Protein AF-A0A9W8N7T9-F1 (afdb_monomer)

Solvent-accessible surface area (backbone atoms only — not comparable to full-atom values): 6968 Å² total; per-residue (Å²): 115,70,68,62,54,51,52,51,51,53,50,52,51,54,52,50,51,52,52,50,54,53,49,52,52,49,52,52,49,51,53,51,54,50,51,54,49,52,32,62,75,71,70,49,92,72,54,72,66,61,55,46,54,58,46,54,54,52,53,50,55,47,54,55,50,61,76,76,42,95,83,67,79,89,73,76,68,66,77,74,69,79,65,47,13,83,79,77,64,46,65,94,48,46,56,94,71,48,88,70,82,80,78,78,83,80,78,76,87,78,136

Foldseek 3Di:
DVVVVVVVVVVVVVVVVVVVVVVVVVVVVVLVVLLVVVCVVVVHDDDPVRSVVVVVVVVVVVVVCVVVPPDDDPPPPPPPPADAEPVPRHHDDYVVPDPDDPPPDPPDDDD

Sequence (111 aa):
MAKGMQVMAHQMTLMREELHTLREANQALAKRRRAKRSRVQLGGALTIKESQALRDEKDKGKRLATEEGENGGPSKRKAMGDRHCRNCGKAGHNSRTCGVVIELGSELDSD

pLDDT: mean 78.16, std 15.78, range [44.19, 98.25]

InterPro domains:
  IPR001878 Zinc finger, CCHC-type [PS50158] (85-98)
  IPR036875 Zinc finger, CCHC-type superfamily [SSF57756] (67-99)

Mean predicted aligned error: 17.78 Å

Nearest PDB structures (foldseek):
  1aaf-assembly1_A  TM=3.976E-01  e=7.458E-01  HIV-1 M:B_MN

Radius of gyration: 28.18 Å; Cα contacts (8 Å, |Δi|>4): 32; chains: 1; bounding box: 54×45×87 Å

Organism: NCBI:txid114810

Secondary structure (DSSP, 8-state):
-HHHHHHHHHHHHHHHHHHHHHHHHHHHHHHHHHHHHHHHHHTSPPPHHHHHHHHHHHHHHHHHHHHS-TT------------B-TTT--BSS-GGG--------------

Structure (mmCIF, N/CA/C/O backbone):
data_AF-A0A9W8N7T9-F1
#
_entry.id   AF-A0A9W8N7T9-F1
#
loop_
_atom_site.group_PDB
_atom_site.id
_atom_site.type_symbol
_atom_site.label_atom_id
_atom_site.label_alt_id
_atom_site.label_comp_id
_atom_site.label_asym_id
_atom_site.label_entity_id
_atom_site.label_seq_id
_atom_site.pdbx_PDB_ins_code
_atom_site.Cartn_x
_atom_site.Cartn_y
_atom_site.Cartn_z
_atom_site.occupancy
_atom_site.B_iso_or_equiv
_atom_site.auth_seq_id
_atom_site.auth_comp_id
_atom_site.auth_asym_id
_atom_site.auth_atom_id
_atom_site.pdbx_PDB_model_num
ATOM 1 N N . MET A 1 1 ? 26.734 -0.396 -32.327 1.00 65.81 1 MET A N 1
ATOM 2 C CA . MET A 1 1 ? 26.466 0.314 -31.055 1.00 65.81 1 MET A CA 1
ATOM 3 C C . MET A 1 1 ? 25.003 0.744 -30.889 1.00 65.81 1 MET A C 1
ATOM 5 O O . MET A 1 1 ? 24.414 0.401 -29.875 1.00 65.81 1 MET A O 1
ATOM 9 N N . ALA A 1 2 ? 24.370 1.404 -31.870 1.00 81.44 2 ALA A N 1
ATOM 10 C CA . ALA A 1 2 ? 23.022 1.982 -31.711 1.00 81.44 2 ALA A CA 1
ATOM 11 C C . ALA A 1 2 ? 21.890 0.990 -31.339 1.00 81.44 2 ALA A C 1
ATOM 13 O O . ALA A 1 2 ? 21.085 1.280 -30.459 1.00 81.44 2 ALA A O 1
ATOM 14 N N . LYS A 1 3 ? 21.848 -0.209 -31.942 1.00 87.94 3 LYS A N 1
ATOM 15 C CA . LYS A 1 3 ? 20.796 -1.214 -31.662 1.00 87.94 3 LYS A CA 1
ATOM 16 C C . LYS A 1 3 ? 20.828 -1.743 -30.221 1.00 87.94 3 LYS A C 1
ATOM 18 O O . LYS A 1 3 ? 19.780 -1.967 -29.631 1.00 87.94 3 LYS A O 1
ATOM 23 N N . GLY A 1 4 ? 22.018 -1.896 -29.636 1.00 90.69 4 GLY A N 1
ATOM 24 C CA . GLY A 1 4 ? 22.160 -2.325 -28.239 1.00 90.69 4 GLY A CA 1
ATOM 25 C C . GLY A 1 4 ? 21.613 -1.284 -27.259 1.00 90.69 4 GLY A C 1
ATOM 26 O O . GLY A 1 4 ? 20.909 -1.633 -26.318 1.00 90.69 4 GLY A O 1
ATOM 27 N N . MET A 1 5 ? 21.851 0.004 -27.531 1.00 94.00 5 MET A N 1
ATOM 28 C CA . MET A 1 5 ? 21.273 1.100 -26.743 1.00 94.00 5 MET A CA 1
ATOM 29 C C . MET A 1 5 ? 19.746 1.133 -26.851 1.00 94.00 5 MET A C 1
ATOM 31 O O . MET A 1 5 ? 19.074 1.365 -25.852 1.00 94.00 5 MET A O 1
ATOM 35 N N . GLN A 1 6 ? 19.195 0.849 -28.033 1.00 92.56 6 GLN A N 1
ATOM 36 C CA . GLN A 1 6 ? 17.748 0.786 -28.242 1.00 92.56 6 GLN A CA 1
ATOM 37 C C . GLN A 1 6 ? 17.091 -0.345 -27.436 1.00 92.56 6 GLN A C 1
ATOM 39 O O . GLN A 1 6 ? 16.061 -0.127 -26.800 1.00 92.56 6 GLN A O 1
ATOM 44 N N . VAL A 1 7 ? 17.709 -1.531 -27.402 1.00 95.38 7 VAL A N 1
ATOM 45 C CA . VAL A 1 7 ? 17.225 -2.664 -26.594 1.00 95.38 7 VAL A CA 1
ATOM 46 C C . VAL A 1 7 ? 17.282 -2.337 -25.100 1.00 95.38 7 VAL A C 1
ATOM 48 O O . VAL A 1 7 ? 16.301 -2.557 -24.393 1.00 95.38 7 VAL A O 1
ATOM 51 N N . MET A 1 8 ? 18.384 -1.748 -24.623 1.00 95.69 8 MET A N 1
ATOM 52 C CA . MET A 1 8 ? 18.498 -1.329 -23.222 1.00 95.69 8 MET A CA 1
ATOM 53 C C . MET A 1 8 ? 17.473 -0.251 -22.859 1.00 95.69 8 MET A C 1
ATOM 55 O O . MET A 1 8 ? 16.859 -0.332 -21.801 1.00 95.69 8 MET A O 1
ATOM 59 N N . ALA A 1 9 ? 17.236 0.728 -23.735 1.00 94.88 9 ALA A N 1
ATOM 60 C CA . ALA A 1 9 ? 16.233 1.765 -23.504 1.00 94.88 9 ALA A CA 1
ATOM 61 C C . ALA A 1 9 ? 14.824 1.170 -23.363 1.00 94.88 9 ALA A C 1
ATOM 63 O O . ALA A 1 9 ? 14.101 1.538 -22.440 1.00 94.88 9 ALA A O 1
ATOM 64 N N . HIS A 1 10 ? 14.466 0.210 -24.221 1.00 95.81 10 HIS A N 1
ATOM 65 C CA . HIS A 1 10 ? 13.187 -0.492 -24.136 1.00 95.81 10 HIS A CA 1
ATOM 66 C C . HIS A 1 10 ? 13.061 -1.328 -22.852 1.00 95.81 10 HIS A C 1
ATOM 68 O O . HIS A 1 10 ? 12.039 -1.287 -22.171 1.00 95.81 10 HIS A O 1
ATOM 74 N N . GLN A 1 11 ? 14.118 -2.035 -22.452 1.00 97.00 11 GLN A N 1
ATOM 75 C CA . GLN A 1 11 ? 14.120 -2.752 -21.174 1.00 97.00 11 GLN A CA 1
ATOM 76 C C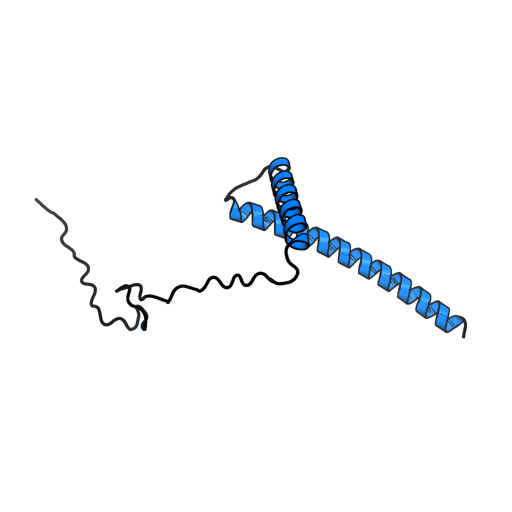 . GLN A 1 11 ? 13.977 -1.787 -19.992 1.00 97.00 11 GLN A C 1
ATOM 78 O O . GLN A 1 11 ? 13.190 -2.034 -19.085 1.00 97.00 11 GLN A O 1
ATOM 83 N N . MET A 1 12 ? 14.668 -0.645 -20.012 1.00 97.50 12 MET A N 1
ATOM 84 C CA . MET A 1 12 ? 14.544 0.367 -18.963 1.00 97.50 12 MET A CA 1
ATOM 85 C C . MET A 1 12 ? 13.133 0.950 -18.861 1.00 97.50 12 MET A C 1
ATOM 87 O O . MET A 1 12 ? 12.712 1.279 -17.753 1.00 97.50 12 MET A O 1
ATOM 91 N N . THR A 1 13 ? 12.397 1.101 -19.966 1.00 97.19 13 THR A N 1
ATOM 92 C CA . THR A 1 13 ? 10.999 1.557 -19.905 1.00 97.19 13 THR A CA 1
ATOM 93 C C . THR A 1 13 ? 10.105 0.511 -19.254 1.00 97.19 13 THR A C 1
ATOM 95 O O . THR A 1 13 ? 9.411 0.850 -18.299 1.00 97.19 13 THR A O 1
ATOM 98 N N . LEU A 1 14 ? 10.212 -0.758 -19.668 1.00 98.12 14 LEU A N 1
ATOM 99 C CA . LEU A 1 14 ? 9.442 -1.858 -19.072 1.00 98.12 14 LEU A CA 1
ATOM 100 C C . LEU A 1 14 ? 9.725 -1.986 -17.568 1.00 98.12 14 LEU A C 1
ATOM 102 O O . LEU A 1 14 ? 8.812 -1.991 -16.748 1.00 98.12 14 LEU A O 1
ATOM 106 N N . MET A 1 15 ? 11.004 -1.962 -17.185 1.00 97.94 15 MET A N 1
ATOM 107 C CA . MET A 1 15 ? 11.410 -2.023 -15.779 1.00 97.94 15 MET A CA 1
ATOM 108 C C . MET A 1 15 ? 10.874 -0.836 -14.966 1.00 97.94 15 MET A C 1
ATOM 110 O O . MET A 1 15 ? 10.503 -0.994 -13.803 1.00 97.94 15 MET A O 1
ATOM 114 N N . ARG A 1 16 ? 10.824 0.375 -15.539 1.00 97.88 16 ARG A N 1
ATOM 115 C CA . ARG A 1 16 ? 10.252 1.546 -14.850 1.00 97.88 16 ARG A CA 1
ATOM 116 C C . ARG A 1 16 ? 8.750 1.400 -14.627 1.00 97.88 16 ARG A C 1
ATOM 118 O O . ARG A 1 16 ? 8.278 1.774 -13.554 1.00 97.88 16 ARG A O 1
ATOM 125 N N . GLU A 1 17 ? 8.023 0.865 -15.600 1.00 97.94 17 GLU A N 1
ATOM 126 C CA . GLU A 1 17 ? 6.587 0.597 -15.482 1.00 97.94 17 GLU A CA 1
ATOM 127 C C . GLU A 1 17 ? 6.308 -0.461 -14.407 1.00 97.94 17 GLU A C 1
ATOM 129 O O . GLU A 1 17 ? 5.487 -0.242 -13.512 1.00 97.94 17 GLU A O 1
ATOM 134 N N . GLU A 1 18 ? 7.058 -1.563 -14.400 1.00 97.25 18 GLU A N 1
ATOM 135 C CA . GLU A 1 18 ? 6.974 -2.582 -13.347 1.00 97.25 18 GLU A CA 1
ATOM 136 C C . GLU A 1 18 ? 7.280 -1.998 -11.962 1.00 97.25 18 GLU A C 1
ATOM 138 O O . GLU A 1 18 ? 6.554 -2.230 -10.996 1.00 97.25 18 GLU A O 1
ATOM 143 N N . LEU A 1 19 ? 8.314 -1.162 -11.843 1.00 98.25 19 LEU A N 1
ATOM 144 C CA . LEU A 1 19 ? 8.622 -0.490 -10.580 1.00 98.25 19 LEU A CA 1
ATOM 145 C C . LEU A 1 19 ? 7.499 0.448 -10.130 1.00 98.25 19 LEU A C 1
ATOM 147 O O . LEU A 1 19 ? 7.225 0.534 -8.929 1.00 98.25 19 LEU A O 1
ATOM 151 N N . HIS A 1 20 ? 6.862 1.162 -11.058 1.00 97.56 20 HIS A N 1
ATOM 152 C CA . HIS A 1 20 ? 5.731 2.030 -10.749 1.00 97.56 20 HIS A CA 1
ATOM 153 C C . HIS A 1 20 ? 4.553 1.217 -10.207 1.00 97.56 20 HIS A C 1
ATOM 155 O O . HIS A 1 20 ? 4.095 1.462 -9.089 1.00 97.56 20 HIS A O 1
ATOM 161 N N . THR A 1 21 ? 4.139 0.183 -10.939 1.00 97.38 21 THR A N 1
ATOM 162 C CA . THR A 1 21 ? 3.023 -0.689 -10.545 1.00 97.38 21 THR A CA 1
ATOM 163 C C . THR A 1 21 ? 3.282 -1.385 -9.207 1.00 97.38 21 THR A C 1
ATOM 165 O O . THR A 1 21 ? 2.421 -1.381 -8.323 1.00 97.38 21 THR A O 1
ATOM 168 N N . LEU A 1 22 ? 4.495 -1.905 -8.984 1.00 97.94 22 LEU A N 1
ATOM 169 C CA . LEU A 1 22 ? 4.882 -2.517 -7.710 1.00 97.94 22 LEU A CA 1
ATOM 170 C C . LEU A 1 22 ? 4.850 -1.517 -6.550 1.00 97.94 22 LEU A C 1
ATOM 172 O O . LEU A 1 22 ? 4.442 -1.869 -5.438 1.00 97.94 22 LEU A O 1
ATOM 176 N N . ARG A 1 23 ? 5.271 -0.267 -6.771 1.00 97.12 23 ARG A N 1
ATOM 177 C CA . ARG A 1 23 ? 5.206 0.786 -5.745 1.00 97.12 23 ARG A CA 1
ATOM 178 C C . ARG A 1 23 ? 3.764 1.123 -5.392 1.00 97.12 23 ARG A C 1
ATOM 180 O O . ARG A 1 23 ? 3.446 1.181 -4.203 1.00 97.12 23 ARG A O 1
ATOM 187 N N . GLU A 1 24 ? 2.893 1.294 -6.378 1.00 97.25 24 GLU A N 1
ATOM 188 C CA . GLU A 1 24 ? 1.472 1.573 -6.152 1.00 97.25 24 GLU A CA 1
ATOM 189 C C . GLU A 1 24 ? 0.777 0.431 -5.408 1.00 97.25 24 GLU A C 1
ATOM 191 O O . GLU A 1 24 ? 0.119 0.658 -4.387 1.00 97.25 24 GLU A O 1
ATOM 196 N N . ALA A 1 25 ? 0.998 -0.811 -5.847 1.00 96.06 25 ALA A N 1
ATOM 197 C CA . ALA A 1 25 ? 0.460 -1.999 -5.193 1.00 96.06 25 ALA A CA 1
ATOM 198 C C . ALA A 1 25 ? 0.927 -2.097 -3.732 1.00 96.06 25 ALA A C 1
ATOM 200 O O . ALA A 1 25 ? 0.122 -2.333 -2.825 1.00 96.06 25 ALA A O 1
ATOM 201 N N . ASN A 1 26 ? 2.210 -1.839 -3.466 1.00 97.44 26 ASN A N 1
ATOM 202 C CA . ASN A 1 26 ? 2.746 -1.825 -2.107 1.00 97.44 26 ASN A CA 1
ATOM 203 C C . ASN A 1 26 ? 2.158 -0.698 -1.249 1.00 97.44 26 ASN A C 1
ATOM 205 O O . ASN A 1 26 ? 1.831 -0.929 -0.081 1.00 97.44 26 ASN A O 1
ATOM 209 N N . GLN A 1 27 ? 1.970 0.504 -1.799 1.00 94.88 27 GLN A N 1
ATOM 210 C CA . GLN A 1 27 ? 1.314 1.602 -1.085 1.00 94.88 27 GLN A CA 1
ATOM 211 C C . GLN A 1 27 ? -0.142 1.259 -0.746 1.00 94.88 27 GLN A C 1
ATOM 213 O O . GLN A 1 27 ? -0.580 1.476 0.390 1.00 94.88 27 GLN A O 1
ATOM 218 N N . ALA A 1 28 ? -0.888 0.678 -1.688 1.00 94.38 28 ALA A N 1
ATOM 219 C CA . ALA A 1 28 ? -2.260 0.227 -1.475 1.00 94.38 28 ALA A CA 1
ATOM 220 C C . ALA A 1 28 ? -2.335 -0.872 -0.398 1.00 94.38 28 ALA A C 1
ATOM 222 O O . ALA A 1 28 ? -3.130 -0.775 0.546 1.00 94.38 28 ALA A O 1
ATOM 223 N N . LEU A 1 29 ? -1.451 -1.873 -0.463 1.00 95.06 29 LEU A N 1
ATOM 224 C CA . LEU A 1 29 ? -1.336 -2.925 0.550 1.00 95.06 29 LEU A CA 1
ATOM 225 C C . LEU A 1 29 ? -0.980 -2.359 1.927 1.00 95.06 29 LEU A C 1
ATOM 227 O O . LEU A 1 29 ? -1.590 -2.747 2.927 1.00 95.06 29 LEU A O 1
ATOM 231 N N . ALA A 1 30 ? -0.036 -1.420 2.005 1.00 90.19 30 ALA A N 1
ATOM 232 C CA . ALA A 1 30 ? 0.339 -0.766 3.253 1.00 90.19 30 ALA A CA 1
ATOM 233 C C . ALA A 1 30 ? -0.844 0.006 3.859 1.00 90.19 30 ALA A C 1
ATOM 235 O O . ALA A 1 30 ? -1.125 -0.148 5.052 1.00 90.19 30 ALA A O 1
ATOM 236 N N . LYS A 1 31 ? -1.590 0.772 3.048 1.00 89.69 31 LYS A N 1
ATOM 237 C CA . LYS A 1 31 ? -2.822 1.464 3.470 1.00 89.69 31 LYS A CA 1
ATOM 238 C C . LYS A 1 31 ? -3.860 0.472 4.010 1.00 89.69 31 LYS A C 1
ATOM 240 O O . LYS A 1 31 ? -4.401 0.688 5.097 1.00 89.69 31 LYS A O 1
ATOM 245 N N . ARG A 1 32 ? -4.088 -0.651 3.317 1.00 87.50 32 ARG A N 1
ATOM 246 C CA . ARG A 1 32 ? -5.025 -1.708 3.746 1.00 87.50 32 ARG A CA 1
ATOM 247 C C . ARG A 1 32 ? -4.598 -2.365 5.060 1.00 87.50 32 ARG A C 1
ATOM 249 O O . ARG A 1 32 ? -5.414 -2.506 5.971 1.00 87.50 32 ARG A O 1
ATOM 256 N N . ARG A 1 33 ? -3.318 -2.731 5.193 1.00 89.38 33 ARG A N 1
ATOM 257 C CA . ARG A 1 33 ? -2.756 -3.316 6.425 1.00 89.38 33 ARG A CA 1
ATOM 258 C C . ARG A 1 33 ? -2.887 -2.355 7.608 1.00 89.38 33 ARG A C 1
ATOM 260 O O . ARG A 1 33 ? -3.289 -2.783 8.688 1.00 89.38 33 ARG A O 1
ATOM 267 N N . ARG A 1 34 ? -2.613 -1.058 7.405 1.00 83.12 34 ARG A N 1
ATOM 268 C CA . ARG A 1 34 ? -2.822 -0.016 8.427 1.00 83.12 34 ARG A CA 1
ATOM 269 C C . ARG A 1 34 ? -4.294 0.074 8.843 1.00 83.12 34 ARG A C 1
ATOM 271 O O . ARG A 1 34 ? -4.561 0.063 10.038 1.00 83.12 34 ARG A O 1
ATOM 278 N N . ALA A 1 35 ? -5.232 0.081 7.889 1.00 83.44 35 ALA A N 1
ATOM 279 C CA . ALA A 1 35 ? -6.674 0.083 8.173 1.00 83.44 35 ALA A CA 1
ATOM 280 C C . ALA A 1 35 ? -7.093 -1.107 9.052 1.00 83.44 35 ALA A C 1
ATOM 282 O O . ALA A 1 35 ? -7.715 -0.922 10.095 1.00 83.44 35 ALA A O 1
ATOM 283 N N . LYS A 1 36 ? -6.693 -2.326 8.659 1.00 84.31 36 LYS A N 1
ATOM 284 C CA . LYS A 1 36 ? -6.994 -3.552 9.413 1.00 84.31 36 LYS A CA 1
ATOM 285 C C . LYS A 1 36 ? -6.408 -3.495 10.823 1.00 84.31 36 LYS A C 1
ATOM 287 O O . LYS A 1 36 ? -7.089 -3.858 11.775 1.00 84.31 36 LYS A O 1
ATOM 292 N N . ARG A 1 37 ? -5.170 -3.010 10.967 1.00 83.88 37 ARG A N 1
ATOM 293 C CA . ARG A 1 37 ? -4.523 -2.860 12.275 1.00 83.88 37 ARG A CA 1
ATOM 294 C C . ARG A 1 37 ? -5.285 -1.893 13.182 1.00 83.88 37 ARG A C 1
ATOM 296 O O . ARG A 1 37 ? -5.537 -2.261 14.321 1.00 83.88 37 ARG A O 1
ATOM 303 N N . SER A 1 38 ? -5.659 -0.707 12.696 1.00 81.44 38 SER A N 1
ATOM 304 C CA . SER A 1 38 ? -6.433 0.258 13.494 1.00 81.44 38 SER A CA 1
ATOM 305 C C . SER A 1 38 ? -7.779 -0.323 13.924 1.00 81.44 38 SER A C 1
ATOM 307 O O . SER A 1 38 ? -8.136 -0.216 15.090 1.00 81.44 38 SER A O 1
ATOM 309 N N . ARG A 1 39 ? -8.471 -1.025 13.016 1.00 80.62 39 ARG A N 1
ATOM 310 C CA . ARG A 1 39 ? -9.741 -1.703 13.308 1.00 80.62 39 ARG A CA 1
ATOM 311 C C . ARG A 1 39 ? -9.614 -2.722 14.445 1.00 80.62 39 ARG A C 1
ATOM 313 O O . ARG A 1 39 ? -10.433 -2.737 15.351 1.00 80.62 39 ARG A O 1
ATOM 320 N N . VAL A 1 40 ? -8.575 -3.557 14.402 1.00 82.81 40 VAL A N 1
ATOM 321 C CA . VAL A 1 40 ? -8.319 -4.566 15.445 1.00 82.81 40 VAL A CA 1
ATOM 322 C C . VAL A 1 40 ? -7.921 -3.911 16.771 1.00 82.81 40 VAL A C 1
ATOM 324 O O . VAL A 1 40 ? -8.369 -4.360 17.816 1.00 82.81 40 VAL A O 1
ATOM 327 N N . GLN A 1 41 ? -7.105 -2.851 16.747 1.00 80.19 41 GLN A N 1
ATOM 328 C CA . GLN A 1 41 ? -6.653 -2.164 17.965 1.00 80.19 41 GLN A CA 1
ATOM 3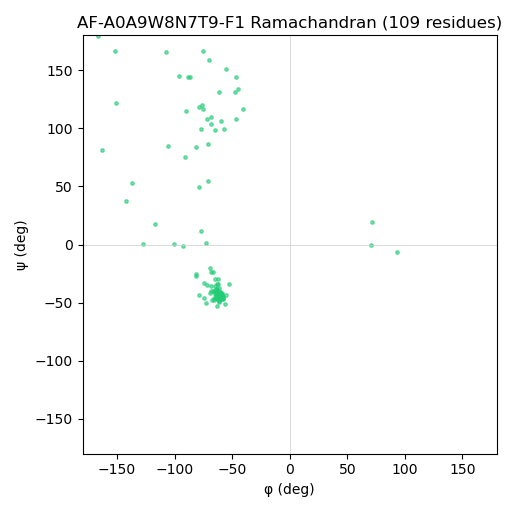29 C C . GLN A 1 41 ? -7.776 -1.419 18.694 1.00 80.19 41 GLN A C 1
ATOM 331 O O . GLN A 1 41 ? -7.761 -1.377 19.917 1.00 80.19 41 GLN A O 1
ATOM 336 N N . LEU A 1 42 ? -8.721 -0.838 17.955 1.00 79.81 42 LEU A N 1
ATOM 337 C CA . LEU A 1 42 ? -9.846 -0.076 18.508 1.00 79.81 42 LEU A CA 1
ATOM 338 C C . LEU A 1 42 ? -11.102 -0.933 18.729 1.00 79.81 42 LEU A C 1
ATOM 340 O O . LEU A 1 42 ? -12.103 -0.429 19.219 1.00 79.81 42 LEU A O 1
ATOM 344 N N . GLY A 1 43 ? -11.055 -2.224 18.380 1.00 77.12 43 GLY A N 1
ATOM 345 C CA . GLY A 1 43 ? -12.097 -3.192 18.725 1.00 77.12 43 GLY A CA 1
ATOM 346 C C . GLY A 1 43 ? -13.426 -3.051 17.972 1.00 77.12 43 GLY A C 1
ATOM 347 O O . GLY A 1 43 ? -14.423 -3.589 18.438 1.00 77.12 43 GLY A O 1
ATOM 348 N N . GLY A 1 44 ? -13.485 -2.372 16.818 1.00 78.50 44 G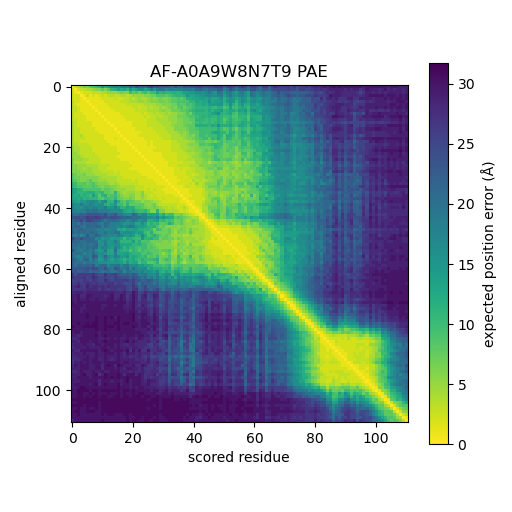LY A N 1
ATOM 349 C CA . GLY A 1 44 ? -14.776 -2.085 16.175 1.00 78.50 44 GLY A CA 1
ATOM 350 C C . GLY A 1 44 ? -14.719 -1.603 14.727 1.00 78.50 44 GLY A C 1
ATOM 351 O O . GLY A 1 44 ? -13.652 -1.494 14.123 1.00 78.50 44 GLY A O 1
ATOM 352 N N . ALA A 1 45 ? -15.895 -1.356 14.142 1.00 74.62 45 ALA A N 1
ATOM 353 C CA . ALA A 1 45 ? -16.030 -0.693 12.848 1.00 74.62 45 ALA A CA 1
ATOM 354 C C . ALA A 1 45 ? -15.794 0.814 13.027 1.00 74.62 45 ALA A C 1
ATOM 356 O O . ALA A 1 45 ? -16.502 1.463 13.784 1.00 74.62 45 ALA A O 1
ATOM 357 N N . LEU A 1 46 ? -14.785 1.352 12.345 1.00 80.19 46 LEU A N 1
ATOM 358 C CA . LEU A 1 46 ? -14.487 2.783 12.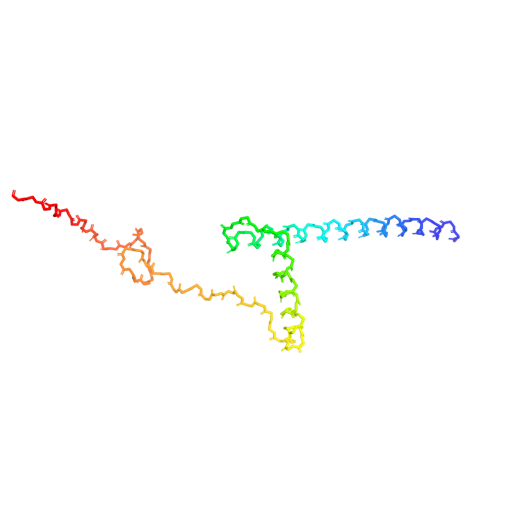330 1.00 80.19 46 LEU A CA 1
ATOM 359 C C . LEU A 1 46 ? -15.102 3.433 11.101 1.00 80.19 46 LEU A C 1
ATOM 361 O O . LEU A 1 46 ? -15.082 2.848 10.011 1.00 80.19 46 LEU A O 1
ATOM 365 N N . THR A 1 47 ? -15.555 4.674 11.251 1.00 83.00 47 THR A N 1
ATOM 366 C CA . THR A 1 47 ? -15.930 5.490 10.097 1.00 83.00 47 THR A CA 1
ATOM 367 C C . THR A 1 47 ? -14.683 5.900 9.303 1.00 83.00 47 THR A C 1
ATOM 369 O O . THR A 1 47 ? -13.547 5.890 9.798 1.00 83.00 47 THR A O 1
ATOM 372 N N . ILE A 1 48 ? -14.872 6.258 8.027 1.00 78.81 48 ILE A N 1
ATOM 373 C CA . ILE A 1 48 ? -13.771 6.679 7.144 1.00 78.81 48 ILE A CA 1
ATOM 374 C C . ILE A 1 48 ? -13.065 7.924 7.704 1.00 78.81 48 ILE A C 1
ATOM 376 O O . ILE A 1 48 ? -11.835 7.970 7.692 1.00 78.81 48 ILE A O 1
ATOM 380 N N . LYS A 1 49 ? -13.825 8.887 8.245 1.00 83.94 49 LYS A N 1
ATOM 381 C CA . LYS A 1 49 ? -13.293 10.140 8.806 1.00 83.94 49 LYS A CA 1
ATOM 382 C C . LYS A 1 49 ? -12.441 9.897 10.053 1.00 83.94 49 LYS A C 1
ATOM 384 O O . LYS A 1 49 ? -11.308 10.364 10.113 1.00 83.94 49 LYS A O 1
ATOM 389 N N . GLU A 1 50 ? -12.930 9.099 11.002 1.00 83.38 50 GLU A N 1
ATOM 390 C CA . GLU A 1 50 ? -12.162 8.721 12.200 1.00 83.38 50 GLU A CA 1
ATOM 391 C C . GLU A 1 50 ? -10.885 7.963 11.821 1.00 83.38 50 GLU A C 1
ATOM 393 O O . GLU A 1 50 ? -9.803 8.220 12.347 1.00 83.38 50 GLU A O 1
ATOM 398 N N . SER A 1 51 ? -10.982 7.064 10.837 1.00 80.38 51 SER A N 1
ATOM 399 C CA . SER A 1 51 ? -9.828 6.321 10.327 1.00 80.38 51 SER A CA 1
ATOM 400 C C . SER A 1 51 ? -8.770 7.223 9.685 1.00 80.38 51 SER A C 1
ATOM 402 O O . SER A 1 51 ? -7.585 6.893 9.749 1.00 80.38 51 SER A O 1
ATOM 404 N N . GLN A 1 52 ? -9.178 8.312 9.029 1.00 83.88 52 GLN A N 1
ATOM 405 C CA . GLN A 1 52 ? -8.275 9.298 8.429 1.00 83.88 52 GLN A CA 1
ATOM 406 C C . GLN A 1 52 ? -7.600 10.149 9.505 1.00 83.88 52 GLN A C 1
ATOM 408 O O . GLN A 1 52 ? -6.374 10.161 9.559 1.00 83.88 52 GLN A O 1
ATOM 413 N N . ALA A 1 53 ? -8.367 10.722 10.435 1.00 86.00 53 ALA A N 1
ATOM 414 C CA . ALA A 1 53 ? -7.825 11.529 11.529 1.00 86.00 53 ALA A CA 1
ATOM 415 C C . ALA A 1 53 ? -6.770 10.766 12.355 1.00 86.00 53 ALA A C 1
ATOM 417 O O . ALA A 1 53 ? -5.684 11.274 12.622 1.00 86.00 53 ALA A O 1
ATOM 418 N N . LEU A 1 54 ? -7.033 9.492 12.672 1.00 83.25 54 LEU A N 1
ATOM 419 C CA . LEU A 1 54 ? -6.082 8.631 13.386 1.00 83.25 54 LEU A CA 1
ATOM 420 C C . LEU A 1 54 ? -4.797 8.345 12.597 1.00 83.25 54 LEU A C 1
ATOM 422 O O . LEU A 1 54 ? -3.748 8.070 13.187 1.00 83.25 54 LEU A O 1
ATOM 426 N N . ARG A 1 55 ? -4.866 8.333 11.261 1.00 80.44 55 ARG A N 1
ATOM 427 C CA . ARG A 1 55 ? -3.677 8.171 10.415 1.00 80.44 55 ARG A CA 1
ATOM 428 C C . ARG A 1 55 ? -2.859 9.444 10.397 1.00 80.44 55 ARG A C 1
ATOM 430 O O . ARG A 1 55 ? -1.651 9.348 10.591 1.00 80.44 55 ARG A O 1
ATOM 437 N N . ASP A 1 56 ? -3.513 10.582 10.217 1.00 84.88 56 ASP A N 1
ATOM 438 C CA . ASP A 1 56 ? -2.854 11.882 10.157 1.00 84.88 56 ASP A CA 1
ATOM 439 C C . ASP A 1 56 ? -2.130 12.175 11.472 1.00 84.88 56 ASP A C 1
ATOM 441 O O . ASP A 1 56 ? -0.960 12.548 11.461 1.00 84.88 56 ASP A O 1
ATOM 445 N N . GLU A 1 57 ? -2.761 11.877 12.607 1.00 82.62 57 GLU A N 1
ATOM 446 C CA . GLU A 1 57 ? -2.145 12.019 13.928 1.00 82.62 57 GLU A CA 1
ATOM 447 C C . GLU A 1 57 ? -0.907 11.125 14.098 1.00 82.62 57 GLU A C 1
ATOM 449 O O . GLU A 1 57 ? 0.144 11.544 14.586 1.00 82.62 57 GLU A O 1
ATOM 454 N N . LYS A 1 58 ? -0.980 9.881 13.614 1.00 79.69 58 LYS A N 1
ATOM 455 C CA . LYS A 1 58 ? 0.141 8.937 13.687 1.00 79.69 58 LYS A CA 1
ATOM 456 C C . LYS A 1 58 ? 1.283 9.295 12.738 1.00 79.69 58 LYS A C 1
ATOM 458 O O . LYS A 1 58 ? 2.441 9.027 13.058 1.00 79.69 58 LYS A O 1
ATOM 463 N N . ASP A 1 59 ? 0.973 9.840 11.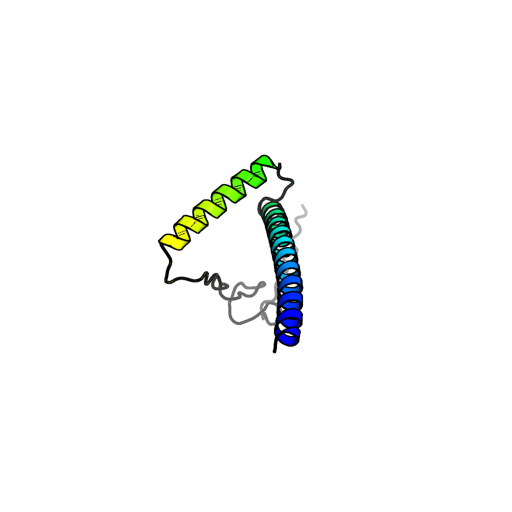567 1.00 80.56 59 ASP A N 1
ATOM 464 C CA . ASP A 1 59 ? 1.977 10.285 10.605 1.00 80.56 59 ASP A CA 1
ATOM 465 C C . ASP A 1 59 ? 2.635 11.604 11.070 1.00 80.56 59 ASP A C 1
ATOM 467 O O . ASP A 1 59 ? 3.846 11.744 10.900 1.00 80.56 59 ASP A O 1
ATOM 471 N N . LYS A 1 60 ? 1.914 12.503 11.764 1.00 79.00 60 LYS A N 1
ATOM 472 C CA . LYS A 1 60 ? 2.501 13.653 12.488 1.00 79.00 60 LYS A CA 1
ATOM 473 C C . LYS A 1 60 ? 3.465 13.200 13.587 1.00 79.00 60 LYS A C 1
ATOM 475 O O . LYS A 1 60 ? 4.613 13.630 13.599 1.00 79.00 60 LYS A O 1
ATOM 480 N N . GLY A 1 61 ? 3.051 12.257 14.438 1.00 73.19 61 GLY A N 1
ATOM 481 C CA . GLY A 1 61 ? 3.915 11.710 15.494 1.00 73.19 61 GLY A CA 1
ATOM 482 C C . GLY A 1 61 ? 5.162 10.992 14.962 1.00 73.19 61 GLY A C 1
ATOM 483 O O . GLY A 1 61 ? 6.208 11.004 15.601 1.00 73.19 61 GLY A O 1
ATOM 484 N N . LYS A 1 62 ? 5.092 10.399 13.762 1.00 66.62 62 LYS A N 1
ATOM 485 C CA . LYS A 1 62 ? 6.275 9.851 13.081 1.00 66.62 62 LYS A CA 1
ATOM 486 C C . LYS A 1 62 ? 7.232 10.930 12.598 1.00 66.62 62 LYS A C 1
ATOM 488 O O . LYS A 1 62 ? 8.429 10.723 12.724 1.00 66.62 62 LYS A O 1
ATOM 493 N N . ARG A 1 63 ? 6.730 12.029 12.027 1.00 61.12 63 ARG A N 1
ATOM 494 C CA . ARG A 1 63 ? 7.577 13.140 11.563 1.00 61.12 63 ARG A CA 1
ATOM 495 C C . ARG A 1 63 ? 8.359 13.740 12.733 1.00 61.12 63 ARG A C 1
ATOM 497 O O . ARG A 1 63 ? 9.576 13.779 12.649 1.00 61.12 63 ARG A O 1
ATOM 504 N N . LEU A 1 64 ? 7.685 14.009 13.854 1.00 58.28 64 LEU A N 1
ATOM 505 C CA . LEU A 1 64 ? 8.321 14.470 15.097 1.00 58.28 64 LEU A CA 1
ATOM 506 C C . LEU A 1 64 ? 9.379 13.475 15.613 1.00 58.28 64 LEU A C 1
ATOM 508 O O . LEU A 1 64 ? 10.506 13.852 15.904 1.00 58.28 64 LEU A O 1
ATOM 512 N N . ALA A 1 65 ? 9.073 12.172 15.618 1.00 57.62 65 ALA A N 1
ATOM 513 C CA . ALA A 1 65 ? 10.030 11.142 16.038 1.00 57.62 65 ALA A CA 1
ATOM 514 C C . ALA A 1 65 ? 11.222 10.943 15.079 1.00 57.62 65 ALA A C 1
ATOM 516 O O . ALA A 1 65 ? 12.221 10.350 15.477 1.00 57.62 65 ALA A O 1
ATOM 517 N N . THR A 1 66 ? 11.114 11.373 13.815 1.00 55.03 66 THR A N 1
ATOM 518 C CA . THR A 1 66 ? 12.229 11.286 12.852 1.00 55.03 66 THR A CA 1
ATOM 519 C C . THR A 1 66 ? 13.199 12.455 13.042 1.00 55.03 66 THR A C 1
ATOM 521 O O . THR A 1 66 ? 14.382 12.299 12.770 1.00 55.03 66 THR A O 1
ATOM 524 N N . GLU A 1 67 ? 12.713 13.592 13.547 1.00 53.91 67 GLU A N 1
ATOM 525 C CA . GLU A 1 67 ? 13.517 14.787 13.835 1.00 53.91 67 GLU A CA 1
ATOM 526 C C . GLU A 1 67 ? 14.249 14.698 15.189 1.00 53.91 67 GLU A C 1
ATOM 528 O O . GLU A 1 67 ? 15.317 15.277 15.341 1.00 53.91 67 GLU A O 1
ATOM 533 N N . GLU A 1 68 ? 13.744 13.908 16.145 1.00 54.00 68 GLU A N 1
ATOM 534 C CA . GLU A 1 68 ? 14.358 13.734 17.478 1.00 54.00 68 GLU A CA 1
ATOM 535 C C . GLU A 1 68 ? 15.178 12.431 17.640 1.00 54.00 68 GLU A C 1
ATOM 537 O O . GLU A 1 68 ? 15.710 12.153 18.716 1.00 54.00 68 GLU A O 1
ATOM 542 N N . GLY A 1 69 ? 15.274 11.588 16.603 1.00 50.47 69 GLY A N 1
ATOM 543 C CA . GLY A 1 69 ? 15.580 10.162 16.773 1.00 50.47 69 GLY A CA 1
ATOM 544 C C . GLY A 1 69 ? 16.586 9.546 15.803 1.00 50.47 69 GLY A C 1
ATOM 545 O O . GLY A 1 69 ? 16.299 8.491 15.242 1.00 50.47 69 GLY A O 1
ATOM 546 N N . GLU A 1 70 ? 17.785 10.112 15.646 1.00 48.75 70 GLU A N 1
ATOM 547 C CA . GLU A 1 70 ? 18.882 9.442 14.917 1.00 48.75 70 GLU A CA 1
ATOM 548 C C . GLU A 1 70 ? 19.528 8.262 15.681 1.00 48.75 70 GLU A C 1
ATOM 550 O O . GLU A 1 70 ? 20.426 7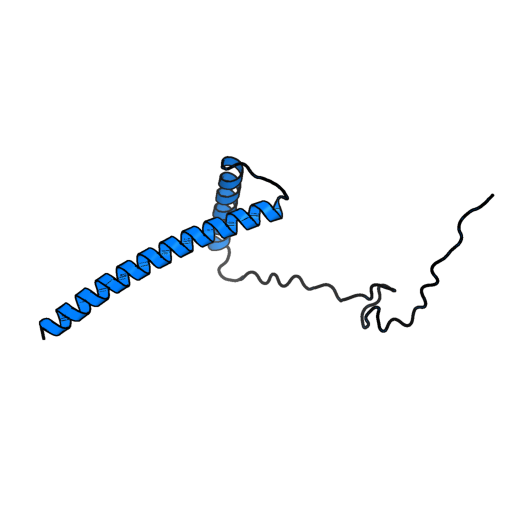.617 15.151 1.00 48.75 70 GLU A O 1
ATOM 555 N N . ASN A 1 71 ? 19.079 7.895 16.893 1.00 52.38 71 ASN A N 1
ATOM 556 C CA . ASN A 1 71 ? 19.752 6.848 17.688 1.00 52.38 71 ASN A CA 1
ATOM 557 C C . ASN A 1 71 ? 18.849 5.894 18.494 1.00 52.38 71 ASN A C 1
ATOM 559 O O . ASN A 1 71 ? 19.195 5.460 19.592 1.00 52.38 71 ASN A O 1
ATOM 563 N N . GLY A 1 72 ? 17.694 5.491 17.962 1.00 50.00 72 GLY A N 1
ATOM 564 C CA . GLY A 1 72 ? 16.857 4.526 18.682 1.00 50.00 72 GLY A CA 1
ATOM 565 C C . GLY A 1 72 ? 15.806 3.840 17.831 1.00 50.00 72 GLY A C 1
ATOM 566 O O . GLY A 1 72 ? 14.631 4.199 17.864 1.00 50.00 72 GLY A O 1
ATOM 567 N N . GLY A 1 73 ? 16.202 2.799 17.096 1.00 50.59 73 GLY A N 1
ATOM 568 C CA . GLY A 1 73 ? 15.239 1.878 16.491 1.00 50.59 73 GLY A CA 1
ATOM 569 C C . GLY A 1 73 ? 14.294 1.291 17.557 1.00 50.59 73 GLY A C 1
ATOM 570 O O . GLY A 1 73 ? 14.691 1.145 18.714 1.00 50.59 73 GLY A O 1
ATOM 571 N N . PRO A 1 74 ? 13.041 0.931 17.216 1.00 54.81 74 PRO A N 1
ATOM 572 C CA . PRO A 1 74 ? 12.071 0.449 18.189 1.00 54.81 74 PRO A CA 1
ATOM 573 C C . PRO A 1 74 ? 12.464 -0.949 18.674 1.00 54.81 74 PRO A C 1
ATOM 575 O O . PRO A 1 74 ? 11.960 -1.964 18.192 1.00 54.81 74 PRO A O 1
ATOM 578 N N . SER A 1 75 ? 13.314 -1.012 19.691 1.00 59.38 75 SER A N 1
ATOM 579 C CA . SER A 1 75 ? 13.582 -2.187 20.512 1.00 59.38 75 SER A CA 1
ATOM 580 C C . SER A 1 75 ? 12.375 -2.483 21.412 1.00 59.38 75 SER A C 1
ATOM 582 O O . SER A 1 75 ? 12.475 -2.648 22.619 1.00 59.38 75 SER A O 1
ATOM 584 N N . LYS A 1 76 ? 11.182 -2.635 20.820 1.00 54.72 76 LYS A N 1
ATOM 585 C CA . LYS A 1 76 ? 10.006 -3.197 21.502 1.00 54.72 76 LYS A CA 1
ATOM 586 C C . LYS A 1 76 ? 10.094 -4.720 21.557 1.00 54.72 76 LYS A C 1
ATOM 588 O O . LYS A 1 76 ? 9.127 -5.418 21.273 1.00 54.72 76 LYS A O 1
ATOM 593 N N . ARG A 1 77 ? 11.231 -5.249 22.002 1.00 54.16 77 ARG A N 1
ATOM 594 C CA . ARG A 1 77 ? 11.167 -6.422 22.865 1.00 54.16 77 ARG A CA 1
ATOM 595 C C . ARG A 1 77 ? 10.874 -5.844 24.239 1.00 54.16 77 ARG A C 1
ATOM 597 O O . ARG A 1 77 ? 11.793 -5.571 24.996 1.00 54.16 77 ARG A O 1
ATOM 604 N N . LYS A 1 78 ? 9.583 -5.592 24.524 1.00 54.22 78 LYS A N 1
ATOM 605 C CA . LYS A 1 78 ? 9.104 -5.570 25.915 1.00 54.22 78 LYS A CA 1
ATOM 606 C C . LYS A 1 78 ? 9.821 -6.747 26.556 1.00 54.22 78 LYS A C 1
ATOM 608 O O . LYS A 1 78 ? 9.641 -7.854 26.046 1.00 54.22 78 LYS A O 1
ATOM 613 N N . ALA A 1 79 ? 10.677 -6.504 27.546 1.00 56.69 79 ALA A N 1
ATOM 614 C CA . ALA A 1 79 ? 11.191 -7.574 28.375 1.00 56.69 79 ALA A CA 1
ATOM 615 C C . ALA A 1 79 ? 9.956 -8.395 28.753 1.00 56.69 79 ALA A C 1
ATOM 617 O O . ALA A 1 79 ? 9.038 -7.878 29.394 1.00 56.69 79 ALA A O 1
ATOM 618 N N . MET A 1 80 ? 9.827 -9.590 28.171 1.00 59.34 80 MET A N 1
ATOM 619 C CA . MET A 1 80 ? 8.817 -10.534 28.609 1.00 59.34 80 MET A CA 1
ATOM 620 C C . MET A 1 80 ? 9.205 -10.740 30.059 1.00 59.34 80 MET A C 1
ATOM 622 O O . MET A 1 80 ? 10.266 -11.307 30.299 1.00 59.34 80 MET A O 1
ATOM 626 N N . GLY A 1 81 ? 8.429 -10.171 30.988 1.00 67.19 81 GLY A N 1
ATOM 627 C CA . GLY A 1 81 ? 8.649 -10.398 32.409 1.00 67.19 81 GLY A CA 1
ATOM 628 C C . GLY A 1 81 ? 8.834 -11.894 32.626 1.00 67.19 81 GLY A C 1
ATOM 629 O O . GLY 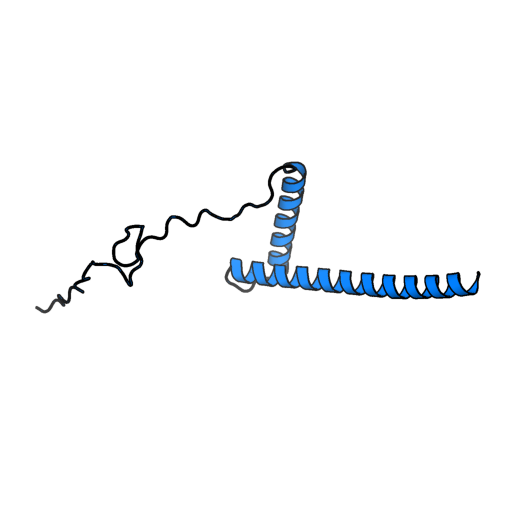A 1 81 ? 8.237 -12.689 31.885 1.00 67.19 81 GLY A O 1
ATOM 630 N N . ASP A 1 82 ? 9.712 -12.254 33.561 1.00 72.81 82 ASP A N 1
ATOM 631 C CA . ASP A 1 82 ? 10.104 -13.642 33.768 1.00 72.81 82 ASP A CA 1
ATOM 632 C C . ASP A 1 82 ? 8.877 -14.553 33.755 1.00 72.81 82 ASP A C 1
ATOM 634 O O . ASP A 1 82 ? 7.814 -14.233 34.295 1.00 72.81 82 ASP A O 1
ATOM 638 N N . ARG A 1 83 ? 8.968 -15.666 33.024 1.00 77.25 83 ARG A N 1
ATOM 639 C CA . ARG A 1 83 ? 7.842 -16.592 32.923 1.00 77.25 83 ARG A CA 1
ATOM 640 C C . ARG A 1 83 ? 7.635 -17.241 34.289 1.00 77.25 83 ARG A C 1
ATOM 642 O O . ARG A 1 83 ? 8.437 -18.066 34.715 1.00 77.25 83 ARG A O 1
ATOM 649 N N . HIS A 1 84 ? 6.539 -16.872 34.940 1.00 87.06 84 HIS A N 1
ATOM 650 C CA . HIS A 1 84 ? 6.092 -17.452 36.197 1.00 87.06 84 HIS A CA 1
ATOM 651 C C . HIS A 1 84 ? 5.201 -18.672 35.931 1.00 87.06 84 HIS A C 1
ATOM 653 O O . HIS A 1 84 ? 4.429 -18.707 34.965 1.00 87.06 84 HIS A 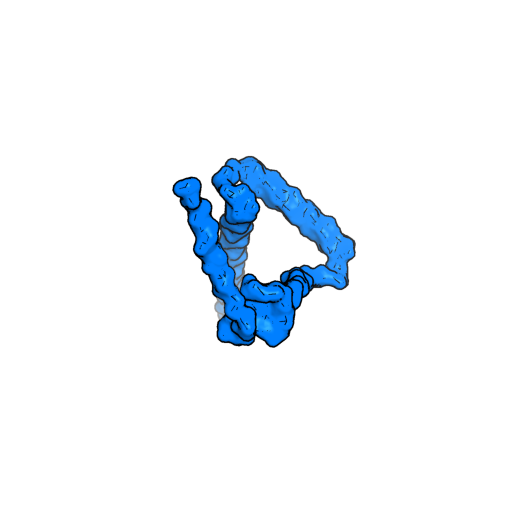O 1
ATOM 659 N N . CYS A 1 85 ? 5.300 -19.684 36.787 1.00 88.06 85 CYS A N 1
ATOM 660 C CA . CYS A 1 85 ? 4.435 -20.852 36.754 1.00 88.06 85 CYS A CA 1
ATOM 661 C C . CYS A 1 85 ? 2.972 -20.439 36.979 1.00 88.06 85 CYS A C 1
ATOM 663 O O . CYS A 1 85 ? 2.668 -19.734 37.935 1.00 88.06 85 CYS A O 1
ATOM 665 N N . ARG A 1 86 ? 2.040 -20.907 36.137 1.00 83.25 86 ARG A N 1
ATOM 666 C CA . ARG A 1 86 ? 0.606 -20.581 36.288 1.00 83.25 86 ARG A CA 1
ATOM 667 C C . ARG A 1 86 ? -0.043 -21.203 37.528 1.00 83.25 86 ARG A C 1
ATOM 669 O O . ARG A 1 86 ? -1.042 -20.672 37.985 1.00 83.25 86 ARG A O 1
ATOM 676 N N . ASN A 1 87 ? 0.518 -22.297 38.051 1.00 85.12 87 ASN A N 1
ATOM 677 C CA . ASN A 1 87 ? 0.005 -22.968 39.249 1.00 85.12 87 ASN A CA 1
ATOM 678 C C . ASN A 1 87 ? 0.411 -22.252 40.541 1.00 85.12 87 ASN A C 1
ATOM 680 O O . ASN A 1 87 ? -0.398 -22.129 41.447 1.00 85.12 87 ASN A O 1
ATOM 684 N N . CYS A 1 88 ? 1.672 -21.820 40.649 1.00 87.19 88 CYS A N 1
ATOM 685 C CA . CYS A 1 88 ? 2.237 -21.345 41.920 1.00 87.19 88 CYS A CA 1
ATOM 686 C C . CYS A 1 88 ? 2.894 -19.960 41.849 1.00 87.19 88 CYS A C 1
ATOM 688 O O . CYS A 1 88 ? 3.461 -19.499 42.835 1.00 87.19 88 CYS A O 1
ATOM 690 N N . GLY A 1 89 ? 2.895 -19.314 40.682 1.00 84.31 89 GLY A N 1
ATOM 691 C CA . GLY A 1 89 ? 3.421 -17.963 40.490 1.00 84.31 89 GLY A CA 1
ATOM 692 C C . GLY A 1 89 ? 4.943 -17.819 40.582 1.00 84.31 89 GLY A C 1
ATOM 693 O O . GLY A 1 89 ? 5.437 -16.715 40.404 1.00 84.31 89 GLY A O 1
ATOM 694 N N . LYS A 1 90 ? 5.714 -18.888 40.829 1.00 84.38 90 LYS A N 1
ATOM 695 C CA . LYS A 1 90 ? 7.188 -18.827 40.927 1.00 84.38 90 LYS A CA 1
ATOM 696 C C . LYS A 1 90 ? 7.855 -18.977 39.555 1.00 84.38 90 LYS A C 1
ATOM 698 O O . LYS A 1 90 ? 7.379 -19.742 38.716 1.00 84.38 90 LYS A O 1
ATOM 703 N N . ALA A 1 91 ? 8.963 -18.274 39.326 1.00 82.62 91 ALA A N 1
ATOM 704 C CA . ALA A 1 91 ? 9.795 -18.447 38.133 1.00 82.62 91 ALA A CA 1
ATOM 705 C C . ALA A 1 91 ? 10.649 -19.734 38.214 1.00 82.62 91 ALA A C 1
ATOM 707 O O . ALA A 1 91 ? 10.762 -20.357 39.270 1.00 82.62 91 ALA A O 1
ATOM 708 N N . GLY A 1 92 ? 11.233 -20.158 37.090 1.00 86.31 92 GLY A N 1
ATOM 709 C CA . GLY A 1 92 ? 12.149 -21.309 37.024 1.00 86.31 92 GLY A CA 1
ATOM 710 C C . GLY A 1 92 ? 11.507 -22.661 36.687 1.00 86.31 92 GLY A C 1
ATOM 711 O O . GLY A 1 92 ? 12.225 -23.625 36.442 1.00 86.31 92 GLY A O 1
ATOM 712 N N . HIS A 1 93 ? 10.175 -22.749 36.606 1.00 88.88 93 HIS A N 1
ATOM 713 C CA . HIS A 1 93 ? 9.468 -23.955 36.157 1.00 88.88 93 HIS A CA 1
ATOM 714 C C . HIS A 1 93 ? 8.116 -23.621 35.502 1.00 88.88 93 HIS A C 1
ATOM 716 O O . HIS A 1 93 ? 7.621 -22.499 35.598 1.00 88.88 93 HIS A O 1
ATO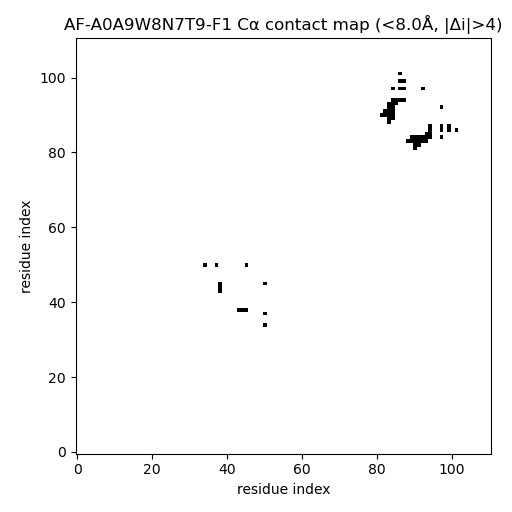M 722 N N . ASN A 1 94 ? 7.508 -24.595 34.817 1.00 84.62 94 ASN A N 1
ATOM 723 C CA . ASN A 1 94 ? 6.183 -24.460 34.198 1.00 84.62 94 ASN A CA 1
ATOM 724 C C . ASN A 1 94 ? 5.138 -25.273 34.984 1.00 84.62 94 ASN A C 1
ATOM 726 O O . ASN A 1 94 ? 5.497 -26.155 35.756 1.00 84.62 94 ASN A O 1
ATOM 730 N N . SER A 1 95 ? 3.845 -25.040 34.746 1.00 85.62 95 SER A N 1
ATOM 731 C CA . SER A 1 95 ? 2.740 -25.763 35.389 1.00 85.62 95 SER A CA 1
ATOM 732 C C . SER A 1 95 ? 2.859 -27.284 35.265 1.00 85.62 95 SER A C 1
ATOM 734 O O . SER A 1 95 ? 2.532 -27.993 36.205 1.00 85.62 95 SER A O 1
ATOM 736 N N . ARG A 1 96 ? 3.400 -27.790 34.147 1.00 81.81 96 ARG A N 1
ATOM 737 C CA . ARG A 1 96 ? 3.619 -29.231 33.913 1.00 81.81 96 ARG A CA 1
ATOM 738 C C . ARG A 1 96 ? 4.659 -29.874 34.831 1.00 81.81 96 ARG A C 1
ATOM 740 O O . ARG A 1 96 ? 4.646 -31.085 34.988 1.00 81.81 96 ARG A O 1
ATOM 747 N N . THR A 1 97 ? 5.576 -29.084 35.378 1.00 86.19 97 THR A N 1
ATOM 748 C CA . THR A 1 97 ? 6.631 -29.542 36.295 1.00 86.19 97 THR A CA 1
ATOM 749 C C . THR A 1 97 ? 6.469 -28.900 37.670 1.00 86.19 97 THR A C 1
ATOM 751 O O . THR A 1 97 ? 7.419 -28.827 38.445 1.00 86.19 97 THR A O 1
ATOM 754 N N . CYS A 1 98 ? 5.280 -28.365 37.957 1.00 85.81 98 CYS A N 1
ATOM 755 C CA . CYS A 1 98 ? 4.982 -27.746 39.233 1.00 85.81 98 CYS A CA 1
ATOM 756 C C . CYS A 1 98 ? 4.706 -28.837 40.265 1.00 85.81 98 CYS A C 1
ATOM 758 O O . CYS A 1 98 ? 3.752 -29.591 40.120 1.00 85.81 98 CYS A O 1
ATOM 760 N N . GLY A 1 99 ? 5.525 -28.902 41.316 1.00 82.75 99 GLY A N 1
ATOM 761 C CA . GLY A 1 99 ? 5.341 -29.839 42.431 1.00 82.75 99 GLY A CA 1
ATOM 762 C C . GLY A 1 99 ? 4.240 -29.437 43.419 1.00 82.75 99 GLY A C 1
ATOM 763 O O . GLY A 1 99 ? 4.186 -29.987 44.511 1.00 82.75 99 GLY A O 1
ATOM 764 N N . VAL A 1 100 ? 3.405 -28.449 43.078 1.00 77.25 100 VAL A N 1
ATOM 765 C CA . VAL A 1 100 ? 2.280 -28.024 43.917 1.00 77.25 100 VAL A CA 1
ATOM 766 C C . VAL A 1 100 ? 1.053 -28.831 43.517 1.00 77.25 100 VAL A C 1
ATOM 768 O O . VAL A 1 100 ? 0.559 -28.690 42.396 1.00 77.25 100 VAL A O 1
ATOM 771 N N . VAL A 1 101 ? 0.561 -29.654 44.441 1.00 63.66 101 VAL A N 1
ATOM 772 C CA . VAL A 1 101 ? -0.767 -30.264 44.351 1.00 63.66 101 VAL A CA 1
ATOM 773 C C . VAL A 1 101 ? -1.774 -29.143 44.598 1.00 63.66 101 VAL A C 1
ATOM 775 O O . VAL A 1 101 ? -1.851 -28.615 45.703 1.00 63.66 101 VAL A O 1
ATOM 778 N N . ILE A 1 102 ? -2.485 -28.707 43.556 1.00 62.75 102 ILE A N 1
ATOM 779 C CA . ILE A 1 102 ? -3.645 -27.834 43.749 1.00 62.75 102 ILE A CA 1
ATOM 780 C C . ILE A 1 102 ? -4.773 -28.742 44.215 1.00 62.75 102 ILE A C 1
ATOM 782 O O . ILE A 1 102 ? -5.394 -29.427 43.403 1.00 62.75 102 ILE A O 1
ATOM 786 N N . GLU A 1 103 ? -5.016 -28.763 45.520 1.00 53.94 103 GLU A N 1
ATOM 787 C CA . GLU A 1 103 ? -6.285 -29.244 46.046 1.00 53.94 103 GLU A CA 1
ATOM 788 C C . GLU A 1 103 ? -7.349 -28.227 45.623 1.00 53.94 103 GLU A C 1
ATOM 790 O O . GLU A 1 103 ? -7.408 -27.099 46.114 1.00 53.94 103 GLU A O 1
ATOM 795 N N . LEU A 1 104 ? -8.131 -28.588 44.604 1.00 52.19 104 LEU A N 1
ATOM 796 C CA . LEU A 1 104 ? -9.349 -27.871 44.255 1.00 52.19 104 LEU A CA 1
ATOM 797 C C . LEU A 1 104 ? -10.306 -28.053 45.433 1.00 52.19 104 LEU A C 1
ATOM 799 O O . LEU A 1 104 ? -10.921 -29.107 45.558 1.00 52.19 104 LEU A O 1
ATOM 803 N N . GLY A 1 105 ? -10.377 -27.049 46.307 1.00 53.34 105 GLY A N 1
ATOM 804 C CA . GLY A 1 105 ? -11.326 -27.002 47.411 1.00 53.34 105 GLY A CA 1
ATOM 805 C C . GLY A 1 105 ? -12.752 -27.123 46.887 1.00 53.34 105 GLY A C 1
ATOM 806 O O . GLY A 1 105 ? -13.325 -26.156 46.389 1.00 53.34 105 GLY A O 1
ATOM 807 N N . SER A 1 106 ? -13.307 -28.328 46.972 1.00 54.62 106 SER A N 1
ATOM 808 C CA . SER A 1 106 ? -14.736 -28.585 46.873 1.00 54.62 106 SER A CA 1
ATOM 809 C C . SER A 1 106 ? -15.328 -28.538 48.280 1.00 54.62 106 SER A C 1
ATOM 811 O O . SER A 1 106 ? -15.626 -29.574 48.865 1.00 54.62 106 SER A O 1
ATOM 813 N N . GLU A 1 107 ? -15.480 -27.338 48.826 1.00 55.31 107 GLU A N 1
ATOM 814 C CA . GLU A 1 107 ? -16.451 -27.088 49.891 1.00 55.31 107 GLU A CA 1
ATOM 815 C C . GLU A 1 107 ? -17.591 -26.313 49.233 1.00 55.31 107 GLU A C 1
ATOM 817 O O . GLU A 1 107 ? -17.577 -25.091 49.126 1.00 55.31 107 GLU A O 1
ATOM 822 N N . LEU A 1 108 ? -18.512 -27.076 48.638 1.00 52.91 108 LEU A N 1
ATOM 823 C CA . LEU A 1 108 ? -19.823 -26.567 48.269 1.00 52.91 108 LEU A CA 1
ATOM 824 C C . LEU A 1 108 ? -20.626 -26.462 49.561 1.00 52.91 108 LEU A C 1
ATOM 826 O O . LEU A 1 108 ? -20.891 -27.477 50.205 1.00 52.91 108 LEU A O 1
ATOM 830 N N . ASP A 1 109 ? -20.986 -25.231 49.903 1.00 49.25 109 ASP A N 1
ATOM 831 C CA . ASP A 1 109 ? -21.981 -24.895 50.912 1.00 49.25 109 ASP A CA 1
ATOM 832 C C . ASP A 1 109 ? -23.255 -25.734 50.711 1.00 49.25 109 ASP A C 1
ATOM 834 O O . ASP A 1 109 ? -23.793 -25.823 49.602 1.00 49.25 109 ASP A O 1
ATOM 838 N N . SER A 1 110 ? -23.759 -26.346 51.779 1.00 55.41 110 SER A N 1
ATOM 839 C CA . SER A 1 110 ? -25.152 -26.792 51.876 1.00 55.41 110 SER A CA 1
ATOM 840 C C . SER A 1 110 ? -25.584 -26.774 53.342 1.00 55.41 110 SER A C 1
ATOM 842 O O . SER A 1 110 ? -24.936 -27.405 54.178 1.00 55.41 110 SER A O 1
ATOM 844 N N . ASP A 1 111 ? -26.639 -25.992 53.592 1.00 44.19 111 ASP A N 1
ATOM 845 C CA . ASP A 1 111 ? -27.371 -25.799 54.855 1.00 44.19 111 ASP A CA 1
ATOM 846 C C . ASP A 1 111 ? -27.962 -27.092 55.447 1.00 44.19 111 ASP A C 1
ATOM 848 O O . ASP A 1 111 ? -28.365 -27.988 54.664 1.00 44.19 111 ASP A O 1
#